Protein AF-A0A7K0LDY6-F1 (afdb_monomer_lite)

pLDDT: mean 72.65, std 17.86, range [35.97, 94.56]

Foldseek 3Di:
DDDDDDDDDDDDDDPDPPDPPPPDDQDADEDEAEEEPVCVVVVVVVLVVVCVVRVRYHYHYHYDHPVVSVVVVD

Secondary structure (DSSP, 8-state):
------------------------PPP-EEEEEEEEGGGHHHHHHHHHHHHHH-TTEEEEEEEE-HHHHHHTT-

Sequence (74 aa):
MKRMVGALLACICAMGTVAPAAAVSPLKGEITVSAAASLTDSFTALAKAFRAANPKVKVRLNFGSSSTLVAQIQ

Radius of gyration: 22.2 Å; chains: 1; bounding box: 38×28×59 Å

Structure (mmCIF, N/CA/C/O backbone):
data_AF-A0A7K0LDY6-F1
#
_entry.id   AF-A0A7K0LDY6-F1
#
loop_
_atom_site.group_PDB
_atom_site.id
_atom_site.type_symbol
_atom_site.label_atom_id
_atom_site.label_alt_id
_atom_site.label_comp_id
_atom_site.label_asym_id
_atom_site.label_entity_id
_atom_site.label_seq_id
_atom_site.pdbx_PDB_ins_code
_atom_site.Cartn_x
_atom_site.Cartn_y
_atom_site.Cartn_z
_atom_site.occupancy
_atom_site.B_iso_or_equiv
_atom_site.auth_seq_id
_atom_site.auth_comp_id
_atom_site.auth_asym_id
_atom_site.auth_atom_id
_atom_site.pdbx_PDB_model_num
ATOM 1 N N . MET A 1 1 ? 22.339 -6.439 -39.014 1.00 43.78 1 MET A N 1
ATOM 2 C CA . MET A 1 1 ? 21.675 -5.765 -40.151 1.00 43.78 1 MET A CA 1
ATOM 3 C C . MET A 1 1 ? 20.980 -6.824 -40.998 1.00 43.78 1 MET A C 1
ATOM 5 O O . MET A 1 1 ? 21.625 -7.462 -41.817 1.00 43.78 1 MET A O 1
AT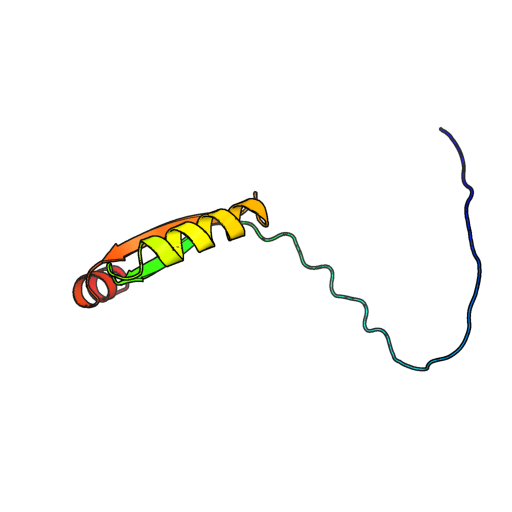OM 9 N N . LYS A 1 2 ? 19.703 -7.105 -40.721 1.00 38.12 2 LYS A N 1
ATOM 10 C CA . LYS A 1 2 ? 18.898 -8.090 -41.457 1.00 38.12 2 LYS A CA 1
ATOM 11 C C . LYS A 1 2 ? 17.567 -7.429 -41.791 1.00 38.12 2 LYS A C 1
ATOM 13 O O . LYS A 1 2 ? 16.882 -6.921 -40.911 1.00 38.12 2 LYS A O 1
ATOM 18 N N . ARG A 1 3 ? 17.340 -7.311 -43.093 1.00 45.31 3 ARG A N 1
ATOM 19 C CA . ARG A 1 3 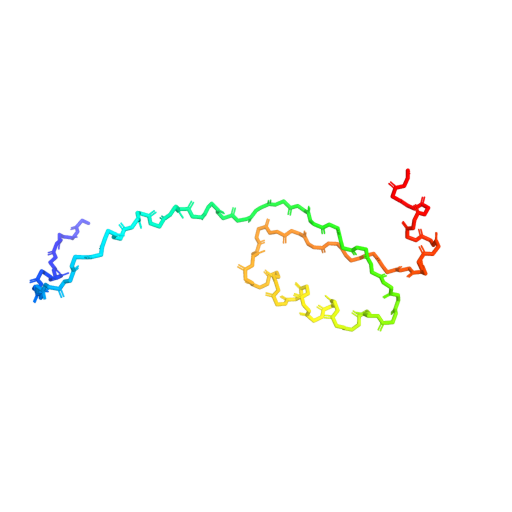? 16.271 -6.567 -43.749 1.00 45.31 3 ARG A CA 1
ATOM 20 C C . ARG A 1 3 ? 14.939 -7.305 -43.590 1.00 45.31 3 ARG A C 1
ATOM 22 O O . ARG A 1 3 ? 14.934 -8.527 -43.613 1.00 45.31 3 ARG A O 1
ATOM 29 N N . MET A 1 4 ? 13.879 -6.510 -43.437 1.00 46.34 4 MET A N 1
ATOM 30 C CA . MET A 1 4 ? 12.545 -6.619 -44.050 1.00 46.34 4 MET A CA 1
ATOM 31 C C . MET A 1 4 ? 12.044 -8.020 -44.435 1.00 46.34 4 MET A C 1
ATOM 33 O O . MET A 1 4 ? 12.687 -8.681 -45.239 1.00 46.34 4 MET A O 1
ATOM 37 N N . VAL A 1 5 ? 10.833 -8.374 -43.982 1.00 46.34 5 VAL A N 1
ATOM 38 C CA . VAL A 1 5 ? 9.697 -8.879 -44.796 1.00 46.34 5 VAL A CA 1
ATOM 39 C C . VAL A 1 5 ? 8.631 -9.492 -43.873 1.00 46.34 5 VAL A C 1
ATOM 41 O O . VAL A 1 5 ? 8.940 -10.315 -43.019 1.00 46.34 5 VAL A O 1
ATOM 44 N N . GLY A 1 6 ? 7.370 -9.123 -44.113 1.00 35.97 6 GLY A N 1
ATOM 45 C CA . GLY A 1 6 ? 6.183 -9.871 -43.686 1.00 35.97 6 GLY A CA 1
ATOM 46 C C . GLY A 1 6 ? 5.220 -9.029 -42.849 1.00 35.97 6 GLY A C 1
ATOM 47 O O . GLY A 1 6 ? 5.574 -8.580 -41.772 1.00 35.97 6 GLY A O 1
ATOM 48 N N . ALA A 1 7 ? 3.986 -8.761 -43.249 1.00 41.66 7 ALA A N 1
ATOM 49 C CA . ALA A 1 7 ? 3.285 -9.024 -44.490 1.00 41.66 7 ALA A CA 1
ATOM 50 C C . ALA A 1 7 ? 2.127 -8.019 -44.532 1.00 41.66 7 ALA A C 1
ATOM 52 O O . ALA A 1 7 ? 1.380 -7.878 -43.566 1.00 41.66 7 ALA A O 1
ATOM 53 N N . LEU A 1 8 ? 2.002 -7.312 -45.648 1.00 48.28 8 LEU A N 1
ATOM 54 C CA . LEU A 1 8 ? 0.796 -6.591 -46.017 1.00 48.28 8 LEU A CA 1
ATOM 55 C C . LEU A 1 8 ? -0.202 -7.633 -46.542 1.00 48.28 8 LEU A C 1
ATOM 57 O O . LEU A 1 8 ? 0.058 -8.229 -47.585 1.00 48.28 8 LEU A O 1
ATOM 61 N N . LEU A 1 9 ? -1.323 -7.853 -45.852 1.00 59.12 9 LEU A N 1
ATOM 62 C CA . LEU A 1 9 ? -2.498 -8.481 -46.459 1.00 59.12 9 LEU A CA 1
ATOM 63 C C . LEU A 1 9 ? -3.777 -7.820 -45.932 1.00 59.12 9 LEU A C 1
ATOM 65 O O . LEU A 1 9 ? -4.021 -7.740 -44.732 1.00 59.12 9 LEU A O 1
ATOM 69 N N . ALA A 1 10 ? -4.527 -7.276 -46.882 1.00 54.91 10 ALA A N 1
ATOM 70 C CA . ALA A 1 10 ? -5.662 -6.384 -46.736 1.00 54.91 10 ALA A CA 1
ATOM 71 C C . ALA A 1 10 ? -6.951 -7.075 -46.258 1.00 54.91 10 ALA A C 1
ATOM 73 O O . ALA A 1 10 ? -7.209 -8.221 -46.615 1.00 54.91 10 ALA A O 1
ATOM 74 N N . CYS A 1 11 ? -7.825 -6.320 -45.582 1.00 42.53 11 CYS A N 1
ATOM 75 C CA . CYS A 1 11 ? -9.275 -6.465 -45.722 1.00 42.53 11 CYS A CA 1
ATOM 76 C C . CYS A 1 11 ? -9.973 -5.121 -45.437 1.00 42.53 11 CYS A C 1
ATOM 78 O O . CYS A 1 11 ? -9.615 -4.394 -44.513 1.00 42.53 11 CYS A O 1
ATOM 80 N N . ILE A 1 12 ? -10.915 -4.788 -46.312 1.00 64.56 12 ILE A N 1
ATOM 81 C CA . ILE A 1 12 ? -11.670 -3.536 -46.445 1.00 64.56 12 ILE A CA 1
ATOM 82 C C . ILE A 1 12 ? -12.901 -3.532 -45.511 1.00 64.56 12 ILE A C 1
ATOM 84 O O . ILE A 1 12 ? -13.396 -4.5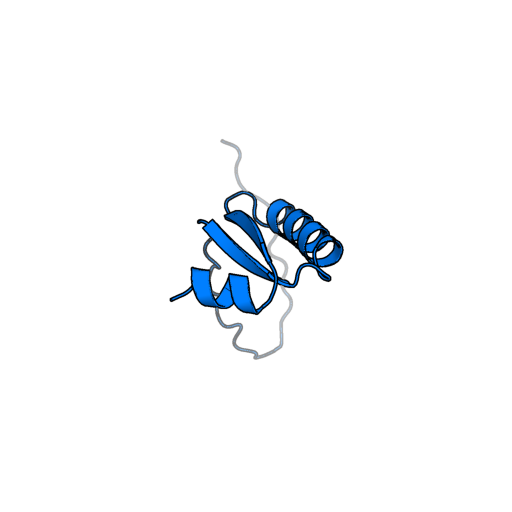89 -45.140 1.00 64.56 12 ILE A O 1
ATOM 88 N N . CYS A 1 13 ? -13.439 -2.330 -45.248 1.00 40.28 13 CYS A N 1
ATOM 89 C CA . CYS A 1 13 ? -14.785 -2.018 -44.723 1.00 40.28 13 CYS A CA 1
ATOM 90 C C . CYS A 1 13 ? -15.010 -2.027 -43.198 1.00 40.28 13 CYS A C 1
ATOM 92 O O . CYS A 1 13 ? -15.529 -2.981 -42.636 1.00 40.28 13 CYS A O 1
ATOM 94 N N . ALA A 1 14 ? -14.795 -0.867 -42.567 1.00 44.56 14 ALA A N 1
ATOM 95 C CA . ALA A 1 14 ? -15.838 -0.154 -41.815 1.00 44.56 14 ALA A CA 1
ATOM 96 C C . ALA A 1 14 ? -15.333 1.251 -41.455 1.00 44.56 14 ALA A C 1
ATOM 98 O O . ALA A 1 14 ? -14.265 1.414 -40.869 1.00 44.56 14 ALA A O 1
ATOM 99 N N . MET A 1 15 ? -16.106 2.269 -41.827 1.00 53.81 15 MET A N 1
ATOM 100 C CA . MET A 1 15 ? -15.872 3.673 -41.502 1.00 53.81 15 MET A CA 1
ATOM 101 C C . MET A 1 15 ? -16.100 3.898 -40.001 1.00 53.81 15 MET A C 1
ATOM 103 O O . MET A 1 15 ? -17.174 4.306 -39.574 1.00 53.81 15 MET A O 1
ATOM 107 N N . GLY A 1 16 ? -15.099 3.592 -39.188 1.00 53.59 16 GLY A N 1
ATOM 108 C CA . GLY A 1 16 ? -14.987 4.079 -37.823 1.00 53.59 16 GLY A CA 1
ATOM 109 C C . GLY A 1 16 ? -13.665 4.810 -37.744 1.00 53.59 16 GLY A C 1
ATOM 110 O O . GLY A 1 16 ? -12.620 4.202 -37.961 1.00 53.59 16 GLY A O 1
ATOM 111 N N . THR A 1 17 ? -13.691 6.114 -37.487 1.00 55.66 17 THR A N 1
ATOM 112 C CA . THR A 1 17 ? -12.490 6.868 -37.132 1.00 55.66 17 THR A CA 1
ATOM 113 C C . THR A 1 17 ? -11.856 6.187 -35.921 1.00 55.66 17 THR A C 1
ATOM 115 O O . THR A 1 17 ? -12.288 6.410 -34.789 1.00 55.66 17 THR A O 1
ATOM 118 N N . VAL A 1 18 ? -10.868 5.317 -36.139 1.00 60.34 18 VAL A N 1
ATOM 119 C CA . VAL A 1 18 ? -10.004 4.829 -35.067 1.00 60.34 18 VAL A CA 1
ATOM 120 C C . VAL A 1 18 ? -9.215 6.050 -34.635 1.00 60.34 18 VAL A C 1
ATOM 122 O O . VAL A 1 18 ? -8.237 6.438 -35.274 1.00 60.34 18 VAL A O 1
ATOM 125 N N . ALA A 1 19 ? -9.717 6.720 -33.597 1.00 64.88 19 ALA A N 1
ATOM 126 C CA . ALA A 1 19 ? -8.965 7.746 -32.907 1.00 64.88 19 ALA A CA 1
ATOM 127 C C . ALA A 1 19 ? -7.599 7.135 -32.570 1.00 64.88 19 ALA A C 1
ATOM 129 O O . ALA A 1 19 ? -7.560 5.993 -32.093 1.00 64.88 19 ALA A O 1
ATOM 130 N N . PRO A 1 20 ? -6.483 7.829 -32.851 1.00 59.41 20 PRO A N 1
ATOM 131 C CA . PRO A 1 20 ? -5.180 7.314 -32.482 1.00 59.41 20 PRO A CA 1
ATOM 132 C C . PRO A 1 20 ? -5.229 7.054 -30.980 1.00 59.41 20 PRO A C 1
ATOM 134 O O . PRO A 1 20 ? -5.507 7.966 -30.201 1.00 59.41 20 PRO A O 1
ATOM 137 N N . ALA A 1 21 ? -5.049 5.792 -30.583 1.00 64.38 21 ALA A N 1
ATOM 138 C CA . ALA A 1 21 ? -4.978 5.426 -29.182 1.00 64.38 21 ALA A CA 1
ATOM 139 C C . ALA A 1 21 ? -3.853 6.268 -28.581 1.00 64.38 21 ALA A C 1
ATOM 141 O O . ALA A 1 21 ? -2.686 6.097 -28.941 1.00 64.38 21 ALA A O 1
ATOM 142 N N . ALA A 1 22 ? -4.222 7.246 -27.750 1.00 65.19 22 ALA A N 1
ATOM 143 C CA . ALA A 1 22 ? -3.263 8.123 -27.111 1.00 65.19 22 ALA A CA 1
ATOM 144 C C . ALA A 1 22 ? -2.237 7.231 -26.414 1.00 65.19 22 ALA A C 1
ATOM 146 O O . ALA A 1 22 ? -2.605 6.362 -25.621 1.00 65.19 22 ALA A O 1
ATOM 147 N N . ALA A 1 23 ? -0.963 7.396 -26.771 1.00 62.84 23 ALA A N 1
ATOM 148 C CA . ALA A 1 23 ? 0.109 6.608 -26.195 1.00 62.84 23 ALA A CA 1
ATOM 149 C C . ALA A 1 23 ? 0.100 6.837 -24.680 1.00 62.84 23 ALA A C 1
ATOM 151 O O . ALA A 1 23 ? 0.481 7.905 -24.194 1.00 62.84 23 ALA A O 1
ATOM 152 N N . VAL A 1 24 ? -0.394 5.845 -23.937 1.00 69.50 24 VAL A N 1
ATOM 153 C CA . VAL A 1 24 ? -0.487 5.923 -22.484 1.00 69.50 24 VAL A CA 1
ATOM 154 C C . VAL A 1 24 ? 0.941 5.905 -21.970 1.00 69.50 24 VAL A C 1
ATOM 156 O O . VAL A 1 24 ? 1.648 4.899 -22.062 1.00 69.50 24 VAL A O 1
ATOM 159 N N . SER A 1 25 ? 1.406 7.057 -21.496 1.00 75.06 25 SER A N 1
ATOM 160 C CA . SER A 1 25 ? 2.737 7.159 -20.918 1.00 75.06 25 SER A CA 1
ATOM 161 C C . SER A 1 25 ? 2.835 6.176 -19.752 1.00 75.06 25 SER A C 1
ATOM 163 O O . SER A 1 25 ? 1.922 6.139 -18.926 1.00 75.06 25 SER A O 1
ATOM 165 N N . PRO A 1 26 ? 3.920 5.384 -19.646 1.00 74.62 26 PRO A N 1
ATOM 166 C CA . PRO A 1 26 ? 4.027 4.404 -18.578 1.00 74.62 26 PRO A CA 1
ATOM 167 C C . PRO A 1 26 ? 3.928 5.127 -17.237 1.00 74.62 26 PRO A C 1
ATOM 169 O O . PRO A 1 26 ? 4.662 6.100 -17.024 1.00 74.62 26 PRO A O 1
ATOM 172 N N . LEU A 1 27 ? 3.017 4.667 -16.378 1.00 81.50 27 LEU A N 1
ATOM 173 C CA . LEU A 1 27 ? 2.789 5.205 -15.040 1.00 81.50 27 LEU A CA 1
ATOM 174 C C . LEU A 1 27 ? 4.078 5.101 -14.217 1.00 81.50 27 LEU A C 1
ATOM 176 O O . LEU A 1 27 ? 4.773 4.081 -14.239 1.00 81.50 27 LEU A O 1
ATOM 180 N N . LYS A 1 28 ? 4.426 6.187 -13.529 1.00 86.75 28 LYS A N 1
ATOM 181 C CA . LYS A 1 28 ? 5.624 6.309 -12.688 1.00 86.75 28 LYS A CA 1
ATOM 182 C C . LYS A 1 28 ? 5.296 7.207 -11.506 1.00 86.75 28 LYS A C 1
ATOM 184 O O . LYS A 1 28 ? 4.495 8.125 -11.650 1.00 86.75 28 LYS A O 1
ATOM 189 N N . GLY A 1 29 ? 5.953 6.965 -10.379 1.00 87.50 29 GLY A N 1
ATOM 190 C CA . GLY A 1 29 ? 5.797 7.777 -9.175 1.00 87.50 29 GLY A CA 1
ATOM 191 C C . GLY A 1 29 ? 5.354 6.956 -7.975 1.00 87.50 29 GLY A C 1
ATOM 192 O O . GLY A 1 29 ? 5.512 5.734 -7.950 1.00 87.50 29 GLY A O 1
ATOM 193 N N . GLU A 1 30 ? 4.830 7.640 -6.969 1.00 90.88 30 GLU A N 1
ATOM 194 C CA . GLU A 1 30 ? 4.432 7.047 -5.700 1.00 90.88 30 GLU A CA 1
ATOM 195 C C . GLU A 1 30 ? 2.967 7.350 -5.404 1.00 90.88 30 GLU A C 1
ATOM 197 O O . GLU A 1 30 ? 2.511 8.481 -5.546 1.00 90.88 30 GLU A O 1
ATOM 202 N N . ILE A 1 31 ? 2.233 6.317 -5.005 1.00 88.62 31 ILE A N 1
ATOM 203 C CA . ILE A 1 31 ? 0.826 6.391 -4.633 1.00 88.62 31 ILE A CA 1
ATOM 204 C C . ILE A 1 31 ? 0.730 5.994 -3.165 1.00 88.62 31 ILE A C 1
ATOM 206 O O . ILE A 1 31 ? 1.133 4.889 -2.799 1.00 88.62 31 ILE A O 1
ATOM 210 N N . THR A 1 32 ? 0.181 6.878 -2.334 1.00 89.44 32 THR A N 1
ATOM 211 C CA . THR A 1 32 ? -0.195 6.544 -0.956 1.00 89.44 32 THR A CA 1
ATOM 212 C C . THR A 1 32 ? -1.687 6.244 -0.913 1.00 89.44 32 THR A C 1
ATOM 214 O O . THR A 1 32 ? -2.498 7.069 -1.321 1.00 89.44 32 THR A O 1
ATOM 217 N N . VAL A 1 33 ? -2.041 5.055 -0.434 1.00 86.06 33 VAL A N 1
ATOM 218 C CA . VAL A 1 33 ? -3.422 4.604 -0.280 1.00 86.06 33 VAL A CA 1
ATOM 219 C C . VAL A 1 33 ? -3.726 4.521 1.203 1.00 86.06 33 VAL A C 1
ATOM 221 O O . VAL A 1 33 ? -3.196 3.665 1.912 1.00 86.06 33 VAL A O 1
ATOM 224 N N . SER A 1 34 ? -4.583 5.426 1.650 1.00 85.94 34 SER A N 1
ATOM 225 C CA . SER A 1 34 ? -5.063 5.480 3.019 1.00 85.94 34 SER A CA 1
ATOM 226 C C . SER A 1 34 ? -6.402 4.749 3.106 1.00 85.94 34 SER A C 1
ATOM 228 O O . SER A 1 34 ? -7.348 5.134 2.421 1.00 85.94 34 SER A O 1
ATOM 230 N N . ALA A 1 35 ? -6.494 3.693 3.917 1.00 82.88 35 ALA A N 1
ATOM 231 C CA . ALA A 1 35 ? -7.696 2.859 4.007 1.00 82.88 35 ALA A CA 1
ATOM 232 C C . ALA A 1 35 ? -8.011 2.435 5.450 1.00 82.88 35 ALA A C 1
ATOM 234 O O . ALA A 1 35 ? -7.140 2.422 6.320 1.00 82.88 35 ALA A O 1
ATOM 235 N N . ALA A 1 36 ? -9.271 2.069 5.702 1.00 82.44 36 ALA A N 1
ATOM 236 C CA . ALA A 1 36 ? -9.689 1.526 6.990 1.00 82.44 36 ALA A CA 1
ATOM 237 C C . ALA A 1 36 ? -8.985 0.191 7.284 1.00 82.44 36 ALA A C 1
ATOM 239 O O . ALA A 1 36 ? -8.795 -0.630 6.384 1.00 82.44 36 ALA A O 1
ATOM 240 N N . ALA A 1 37 ? -8.651 -0.050 8.554 1.00 81.19 37 ALA A N 1
ATOM 241 C CA . ALA A 1 37 ? -7.917 -1.245 8.981 1.00 81.19 37 ALA A CA 1
ATOM 242 C C . ALA A 1 37 ? -8.597 -2.579 8.599 1.00 81.19 37 ALA A C 1
ATOM 244 O O . ALA A 1 37 ? -7.909 -3.566 8.344 1.00 81.19 37 ALA A O 1
ATOM 245 N N . SER A 1 38 ? -9.929 -2.616 8.487 1.00 87.25 38 SER A N 1
ATOM 246 C CA . SER A 1 38 ? -10.668 -3.820 8.076 1.00 87.25 38 SER A CA 1
ATOM 247 C C . SER A 1 38 ? -10.424 -4.239 6.622 1.00 87.25 38 SER A C 1
ATOM 249 O O . SER A 1 38 ? -10.681 -5.385 6.269 1.00 87.25 38 SER A O 1
ATOM 251 N N . LEU A 1 39 ? -9.915 -3.343 5.771 1.00 88.50 39 LEU A N 1
ATOM 252 C CA . LEU A 1 39 ? -9.706 -3.605 4.343 1.00 88.50 39 LEU A CA 1
ATOM 253 C C . LEU A 1 39 ? -8.259 -4.021 4.016 1.00 88.50 39 LEU A C 1
ATOM 255 O O . LEU A 1 39 ? -7.893 -4.104 2.841 1.00 88.50 39 LEU A O 1
ATOM 259 N N . THR A 1 40 ? -7.439 -4.293 5.037 1.00 87.38 40 THR A N 1
ATOM 260 C CA . THR A 1 40 ? -5.995 -4.565 4.911 1.00 87.38 40 THR A CA 1
ATOM 261 C C . THR A 1 40 ? -5.677 -5.660 3.894 1.00 87.38 40 THR A C 1
ATOM 263 O O . THR A 1 40 ? -4.879 -5.437 2.978 1.00 87.38 40 THR A O 1
ATOM 266 N N . ASP A 1 41 ? -6.333 -6.816 3.993 1.00 89.12 41 ASP A N 1
ATOM 267 C CA . ASP A 1 41 ? -6.052 -7.957 3.113 1.00 89.12 41 ASP A CA 1
ATOM 268 C C . ASP A 1 41 ? -6.408 -7.656 1.655 1.00 89.12 41 ASP A C 1
ATOM 270 O O . ASP A 1 41 ? -5.625 -7.922 0.738 1.00 89.12 41 ASP A O 1
ATOM 274 N N . SER A 1 42 ? -7.560 -7.016 1.440 1.00 93.06 42 SER A N 1
ATOM 275 C CA . SER A 1 42 ? -8.035 -6.653 0.102 1.00 93.06 42 SER A CA 1
ATOM 276 C C . SER A 1 42 ? -7.084 -5.669 -0.581 1.00 93.06 42 SER A C 1
ATOM 278 O O . SER A 1 42 ? -6.662 -5.889 -1.718 1.00 93.06 42 SER A O 1
ATOM 280 N N . PHE A 1 43 ? -6.676 -4.606 0.118 1.00 92.38 43 PHE A N 1
ATOM 281 C CA . PHE A 1 43 ? -5.760 -3.611 -0.444 1.00 92.38 43 PHE A CA 1
ATOM 282 C C . PHE A 1 43 ? -4.334 -4.138 -0.612 1.00 92.38 43 PHE A C 1
ATOM 284 O O . PHE A 1 43 ? -3.640 -3.723 -1.541 1.00 92.38 43 PHE A O 1
ATOM 291 N N . THR A 1 44 ? -3.906 -5.093 0.213 1.00 91.31 44 THR A N 1
ATOM 292 C CA . THR A 1 44 ? -2.608 -5.759 0.040 1.00 91.31 44 THR A CA 1
ATOM 293 C C . THR A 1 44 ? -2.590 -6.609 -1.231 1.00 91.31 44 THR A C 1
ATOM 295 O O . THR A 1 44 ? -1.644 -6.523 -2.024 1.00 91.31 44 THR A O 1
ATOM 298 N N . ALA A 1 45 ? -3.657 -7.376 -1.482 1.00 94.56 45 ALA A N 1
ATOM 299 C CA . ALA A 1 45 ? -3.803 -8.155 -2.710 1.00 94.56 45 ALA A CA 1
ATOM 300 C C . ALA A 1 45 ? -3.823 -7.253 -3.957 1.00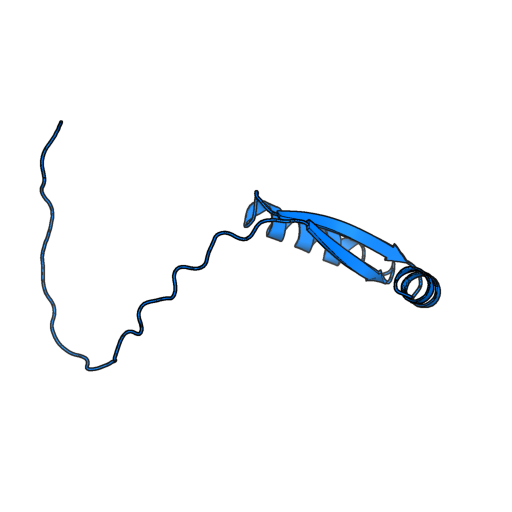 94.56 45 ALA A C 1
ATOM 302 O O . ALA A 1 45 ? -3.092 -7.505 -4.922 1.00 94.56 45 ALA A O 1
ATOM 303 N N . LEU A 1 46 ? -4.587 -6.157 -3.907 1.00 92.81 46 LEU A N 1
ATOM 304 C CA . LEU A 1 46 ? -4.652 -5.174 -4.990 1.00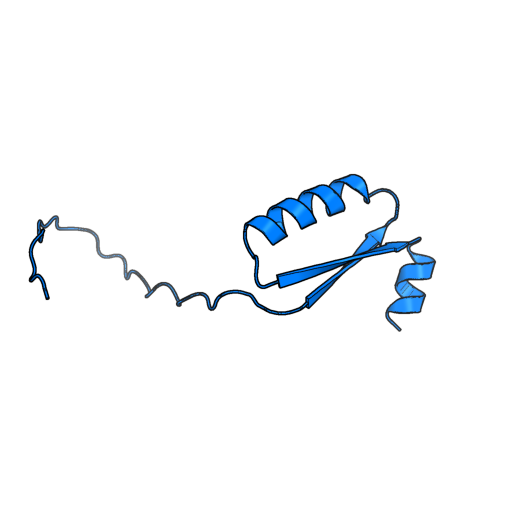 92.81 46 LEU A CA 1
ATOM 305 C C . LEU A 1 46 ? -3.303 -4.493 -5.238 1.00 92.81 46 LEU A C 1
ATOM 307 O O . LEU A 1 46 ? -2.881 -4.383 -6.388 1.00 92.81 46 LEU A O 1
ATOM 311 N N . ALA A 1 47 ? -2.583 -4.089 -4.189 1.00 90.62 47 ALA A N 1
ATOM 312 C CA . ALA A 1 47 ? -1.270 -3.465 -4.331 1.00 90.62 47 ALA A CA 1
ATOM 313 C C . ALA A 1 47 ? -0.257 -4.404 -4.999 1.00 90.62 47 ALA A C 1
ATOM 315 O O . ALA A 1 47 ? 0.537 -3.962 -5.833 1.00 90.62 47 ALA A O 1
ATOM 316 N N . LYS A 1 48 ? -0.298 -5.705 -4.683 1.00 92.06 48 LYS A N 1
ATOM 317 C CA . LYS A 1 48 ? 0.555 -6.710 -5.331 1.00 92.06 48 LYS A CA 1
ATOM 318 C C . LYS A 1 48 ? 0.240 -6.829 -6.824 1.00 92.06 48 LYS A C 1
ATOM 320 O O . LYS A 1 48 ? 1.160 -6.757 -7.640 1.00 92.06 48 LYS A O 1
ATOM 325 N N . ALA A 1 49 ? -1.038 -6.970 -7.178 1.00 93.50 49 ALA A N 1
ATOM 326 C CA . ALA A 1 49 ? -1.470 -7.056 -8.573 1.00 93.50 49 ALA A CA 1
ATOM 327 C C . ALA A 1 49 ? -1.112 -5.780 -9.355 1.00 93.50 49 ALA A C 1
ATOM 329 O O . ALA A 1 49 ? -0.559 -5.844 -10.454 1.00 93.50 49 ALA A O 1
ATOM 330 N N . PHE A 1 50 ? -1.338 -4.613 -8.751 1.00 92.19 50 PHE A N 1
ATOM 331 C CA . PHE A 1 50 ? -1.044 -3.325 -9.365 1.00 92.19 50 PHE A CA 1
ATOM 332 C C . PHE A 1 50 ? 0.455 -3.119 -9.603 1.00 92.19 50 PHE A C 1
ATOM 334 O O . PHE A 1 50 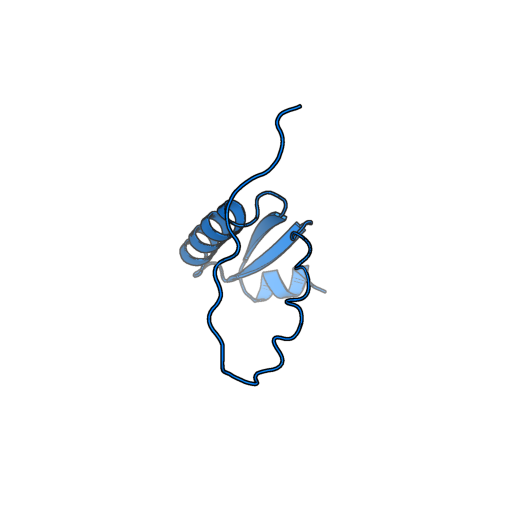? 0.843 -2.670 -10.681 1.00 92.19 50 PHE A O 1
ATOM 341 N N . ARG A 1 51 ? 1.309 -3.478 -8.636 1.00 89.88 51 ARG A N 1
ATOM 342 C CA . ARG A 1 51 ? 2.773 -3.380 -8.771 1.00 89.88 51 ARG A CA 1
ATOM 343 C C . ARG A 1 51 ? 3.335 -4.350 -9.808 1.00 89.88 51 ARG A C 1
ATOM 345 O O . ARG A 1 51 ? 4.302 -4.002 -10.477 1.00 89.88 51 ARG A O 1
ATOM 352 N N . ALA A 1 52 ? 2.734 -5.532 -9.963 1.00 90.94 52 ALA A N 1
ATOM 353 C CA . ALA A 1 52 ? 3.114 -6.473 -11.016 1.00 90.94 52 ALA A CA 1
ATOM 354 C C . ALA A 1 52 ? 2.837 -5.898 -12.417 1.00 90.94 52 ALA A C 1
ATOM 356 O O . ALA A 1 52 ? 3.664 -6.039 -13.313 1.00 90.94 52 ALA A O 1
ATOM 357 N N . ALA A 1 53 ? 1.713 -5.194 -12.584 1.00 90.38 53 ALA A N 1
ATOM 358 C CA . ALA A 1 53 ? 1.374 -4.510 -13.832 1.00 90.38 53 ALA A CA 1
ATOM 359 C C . ALA A 1 53 ? 2.147 -3.188 -14.033 1.00 90.38 53 ALA A C 1
ATOM 361 O O . ALA A 1 53 ? 2.406 -2.787 -15.165 1.00 90.38 53 ALA A O 1
ATOM 362 N N . ASN A 1 54 ? 2.540 -2.515 -12.945 1.00 90.81 54 ASN A N 1
ATOM 363 C CA . ASN A 1 54 ? 3.171 -1.193 -12.958 1.00 90.81 54 ASN A CA 1
ATOM 364 C C . ASN A 1 54 ? 4.481 -1.187 -12.147 1.00 90.81 54 ASN A C 1
ATOM 366 O O . ASN A 1 54 ? 4.544 -0.589 -11.070 1.00 90.81 54 ASN A O 1
ATOM 370 N N . PRO A 1 55 ? 5.568 -1.792 -12.659 1.00 86.12 55 PRO A N 1
ATOM 371 C CA . PRO A 1 55 ? 6.826 -1.936 -11.916 1.00 86.12 55 PRO A CA 1
ATOM 372 C C . PRO A 1 55 ? 7.523 -0.601 -11.604 1.00 86.12 55 PRO A C 1
ATOM 374 O O . PRO A 1 55 ? 8.387 -0.538 -10.734 1.00 86.12 55 PRO A O 1
ATOM 377 N N . LYS A 1 56 ? 7.154 0.477 -12.307 1.00 88.12 56 LYS A N 1
ATOM 378 C CA . LYS A 1 56 ? 7.688 1.836 -12.110 1.00 88.12 56 LYS A CA 1
ATOM 379 C C . LYS A 1 56 ? 6.880 2.668 -11.105 1.00 88.12 56 LYS A C 1
ATOM 381 O O . LYS A 1 56 ? 7.207 3.838 -10.898 1.00 88.12 56 LYS A O 1
ATOM 386 N N . VAL A 1 57 ? 5.844 2.090 -10.492 1.00 91.31 57 VAL A N 1
ATOM 387 C CA . VAL A 1 57 ? 5.009 2.754 -9.485 1.00 91.31 57 VAL A CA 1
ATOM 388 C C . VAL A 1 57 ? 5.249 2.140 -8.110 1.00 91.31 57 VAL A C 1
ATOM 390 O O . VAL A 1 57 ? 5.187 0.922 -7.927 1.00 91.31 57 VAL A O 1
ATOM 393 N N . LYS A 1 58 ? 5.499 2.996 -7.121 1.00 89.12 58 LYS A N 1
ATOM 394 C CA . LYS A 1 58 ? 5.556 2.615 -5.709 1.00 89.12 58 LYS A CA 1
ATOM 395 C C . LYS A 1 58 ? 4.173 2.782 -5.092 1.00 89.12 58 LYS A C 1
ATOM 397 O O . LYS A 1 58 ? 3.545 3.819 -5.260 1.00 89.12 58 LYS A O 1
ATOM 402 N N . VAL A 1 59 ? 3.710 1.764 -4.373 1.00 90.56 59 VAL A N 1
ATOM 403 C CA . VAL A 1 59 ? 2.447 1.812 -3.627 1.00 90.56 59 VAL A CA 1
ATOM 404 C C . VAL A 1 59 ? 2.770 1.751 -2.142 1.00 90.56 59 VAL A C 1
ATOM 406 O O . VAL A 1 59 ? 3.366 0.772 -1.686 1.00 90.56 59 VAL A O 1
ATOM 409 N N . ARG A 1 60 ? 2.379 2.790 -1.404 1.00 89.69 60 ARG A N 1
ATOM 410 C CA . ARG A 1 60 ? 2.437 2.862 0.057 1.00 89.69 60 ARG A CA 1
ATOM 411 C C . ARG A 1 60 ? 1.033 2.685 0.612 1.00 89.69 60 ARG A C 1
ATOM 413 O O . ARG A 1 60 ? 0.145 3.462 0.283 1.00 89.69 60 ARG A O 1
ATOM 420 N N . LEU A 1 61 ? 0.832 1.670 1.442 1.00 89.44 61 LEU A N 1
ATOM 421 C CA . LEU A 1 61 ? -0.442 1.438 2.118 1.00 89.44 61 LEU A CA 1
ATOM 422 C C . LEU A 1 61 ? -0.357 2.013 3.531 1.00 89.44 61 LEU A C 1
ATOM 424 O O . LEU A 1 61 ? 0.597 1.729 4.253 1.00 89.44 61 LEU A O 1
ATOM 428 N N . ASN A 1 62 ? -1.336 2.830 3.901 1.00 84.12 62 ASN A N 1
ATOM 429 C CA . ASN A 1 62 ? -1.442 3.444 5.216 1.00 84.12 62 ASN A CA 1
ATOM 430 C C . ASN A 1 62 ? -2.808 3.096 5.812 1.00 84.12 62 ASN A C 1
ATOM 432 O O . ASN A 1 62 ? -3.826 3.692 5.462 1.00 84.12 62 ASN A O 1
ATOM 436 N N . PHE A 1 63 ? -2.835 2.088 6.678 1.00 84.06 63 PHE A N 1
ATOM 437 C CA . PHE A 1 63 ? -4.065 1.639 7.319 1.00 84.06 63 PHE A CA 1
ATOM 438 C C . PHE A 1 63 ? -4.265 2.347 8.656 1.00 84.06 63 PHE A C 1
ATOM 440 O O . PHE A 1 63 ? -3.325 2.486 9.435 1.00 84.06 63 PHE A O 1
ATOM 447 N N . GLY A 1 64 ? -5.494 2.767 8.942 1.00 78.06 64 GLY A N 1
ATOM 448 C CA . GLY A 1 64 ? -5.833 3.416 10.206 1.00 78.06 64 GLY A CA 1
ATOM 449 C C . GLY A 1 64 ? -7.330 3.391 10.500 1.00 78.06 64 GLY A C 1
ATOM 450 O O . GLY A 1 64 ? -8.134 2.968 9.667 1.00 78.06 64 GLY A O 1
ATOM 451 N N . SER A 1 65 ? -7.717 3.851 11.690 1.00 64.94 65 SER A N 1
ATOM 452 C CA . SER A 1 65 ? -9.112 4.211 11.968 1.00 64.94 65 SER A CA 1
ATOM 453 C C . SER A 1 65 ? -9.468 5.466 11.169 1.00 64.94 65 SER A C 1
ATOM 455 O O . SER A 1 65 ? -8.613 6.323 10.956 1.00 64.94 65 SER A O 1
ATOM 457 N N . SER A 1 66 ? -10.721 5.629 10.737 1.00 65.06 66 SER A N 1
ATOM 458 C CA . SER A 1 66 ? -11.117 6.805 9.938 1.00 65.06 66 SER A CA 1
ATOM 459 C C . SER A 1 66 ? -10.723 8.138 10.597 1.00 65.06 66 SER A C 1
ATOM 461 O O . SER A 1 66 ? -10.339 9.072 9.902 1.00 65.06 66 SER A O 1
ATOM 463 N N . SER A 1 67 ? -10.720 8.202 11.935 1.00 59.16 67 SER A N 1
ATOM 464 C CA . SER A 1 67 ? -10.244 9.353 12.714 1.00 59.16 67 SER A CA 1
ATOM 465 C C . SER A 1 67 ? -8.735 9.610 12.597 1.00 59.16 67 SER A C 1
ATOM 467 O O . SER A 1 67 ? -8.324 10.762 12.485 1.00 59.16 67 SER A O 1
ATOM 469 N N . THR A 1 68 ? -7.898 8.567 12.575 1.00 61.47 68 THR A N 1
ATOM 470 C CA . THR A 1 68 ? -6.441 8.708 12.402 1.00 61.47 68 THR A CA 1
ATOM 471 C C . THR A 1 68 ? -6.080 9.074 10.966 1.00 61.47 68 THR A C 1
ATOM 473 O O . THR A 1 68 ? -5.100 9.771 10.736 1.00 61.47 68 THR A O 1
ATOM 476 N N . LEU A 1 69 ? -6.890 8.632 10.001 1.00 60.50 69 LEU A N 1
ATOM 477 C CA . LEU A 1 69 ? -6.706 8.933 8.585 1.00 60.50 69 LEU A CA 1
ATOM 478 C C . LEU A 1 69 ? -6.962 10.414 8.274 1.00 60.50 69 LEU A C 1
ATOM 480 O O . LEU A 1 69 ? -6.179 11.032 7.561 1.00 60.50 69 LEU A O 1
ATOM 484 N N . VAL A 1 70 ? -8.025 10.993 8.844 1.00 59.84 70 VAL A N 1
ATOM 485 C CA . VAL A 1 70 ? -8.347 12.422 8.687 1.00 59.84 70 VAL A CA 1
ATOM 486 C C . VAL A 1 70 ? -7.262 13.302 9.312 1.00 59.84 70 VAL A C 1
ATOM 488 O O . VAL A 1 70 ? -6.838 14.267 8.686 1.00 59.84 70 VAL A O 1
ATOM 491 N N . ALA A 1 71 ? -6.750 12.935 10.490 1.00 59.34 71 ALA A N 1
ATOM 492 C CA . ALA A 1 71 ? -5.675 13.674 11.156 1.00 59.34 71 ALA A CA 1
ATOM 493 C C . ALA A 1 71 ? -4.331 13.659 10.396 1.00 59.34 71 ALA A C 1
ATOM 495 O O . ALA A 1 71 ? -3.481 14.498 10.661 1.00 59.34 71 ALA A O 1
ATOM 496 N N . GLN A 1 72 ? -4.121 12.716 9.469 1.00 57.31 72 GLN A N 1
ATOM 497 C CA . GLN A 1 72 ? -2.901 12.627 8.654 1.00 57.31 72 GLN A CA 1
ATOM 498 C C . GLN A 1 72 ? -2.999 13.343 7.297 1.00 57.31 72 GLN A C 1
ATOM 500 O O . GLN A 1 72 ? -1.989 13.446 6.603 1.00 57.31 72 GLN A O 1
ATOM 505 N N . ILE A 1 73 ? -4.197 13.776 6.890 1.00 63.06 73 ILE A N 1
ATOM 506 C CA . ILE A 1 73 ? -4.457 14.404 5.581 1.00 63.06 73 ILE A CA 1
ATOM 507 C C . ILE A 1 73 ? -4.699 15.926 5.711 1.00 63.06 73 ILE A C 1
ATOM 509 O O . ILE A 1 73 ? -4.696 16.617 4.694 1.00 63.06 73 ILE A O 1
ATOM 513 N N . GLN A 1 74 ? -4.891 16.451 6.930 1.00 53.62 74 GLN A N 1
ATOM 514 C CA . GLN A 1 74 ? -5.013 17.892 7.206 1.00 53.62 74 GLN A CA 1
ATOM 515 C C . GLN A 1 74 ? -3.659 18.594 7.317 1.00 53.62 74 GLN A C 1
ATOM 517 O O . GLN A 1 74 ? -2.720 17.984 7.875 1.00 53.62 74 GLN A O 1
#